Protein AF-A0A951JGV4-F1 (afdb_monomer)

Solvent-accessible surface area (backbone atoms only — not comparable to full-atom values): 2812 Å² total; per-residue (Å²): 134,88,64,83,69,85,73,62,49,66,63,58,50,16,60,76,69,74,47,55,55,65,57,55,50,50,33,32,77,69,67,77,35,85,73,74,82,75,77,73,80,129

Structure (mmCIF, N/CA/C/O backbone):
data_AF-A0A951JGV4-F1
#
_entry.id   AF-A0A951JGV4-F1
#
loop_
_atom_site.group_PDB
_atom_site.id
_atom_site.type_symbol
_atom_site.label_atom_id
_atom_site.label_alt_id
_atom_site.label_comp_id
_atom_site.label_asym_id
_atom_site.label_entity_id
_atom_site.label_seq_id
_atom_site.pdbx_PDB_ins_code
_atom_site.Cartn_x
_atom_site.Cartn_y
_atom_site.Cartn_z
_atom_site.occupancy
_atom_site.B_iso_or_equiv
_atom_site.auth_seq_id
_atom_site.auth_comp_id
_atom_site.auth_asym_id
_atom_site.auth_atom_id
_atom_site.pdbx_PDB_model_num
ATOM 1 N N . MET A 1 1 ? 4.470 -23.223 0.120 1.00 39.34 1 MET A N 1
ATOM 2 C CA . MET A 1 1 ? 3.764 -22.545 -0.988 1.00 39.34 1 MET A CA 1
ATOM 3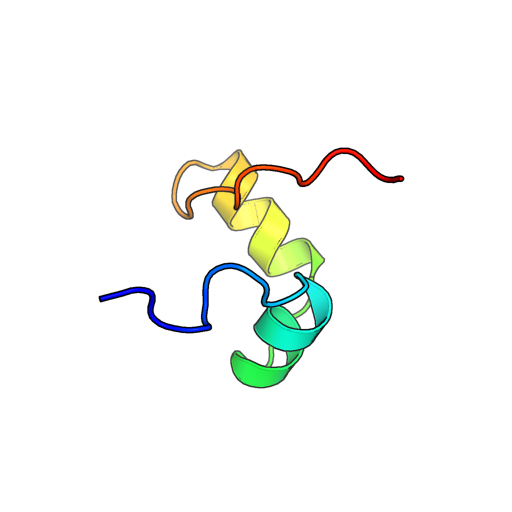 C C . MET A 1 1 ? 4.112 -21.064 -0.889 1.00 39.34 1 MET A C 1
ATOM 5 O O . MET A 1 1 ? 3.481 -20.368 -0.109 1.00 39.34 1 MET A O 1
ATOM 9 N N . ASN A 1 2 ? 5.188 -20.617 -1.551 1.00 42.38 2 ASN A N 1
ATOM 10 C CA . ASN A 1 2 ? 5.594 -19.203 -1.551 1.00 42.38 2 ASN A CA 1
ATOM 11 C C . ASN A 1 2 ? 4.801 -18.477 -2.634 1.00 42.38 2 ASN A C 1
ATOM 13 O O . ASN A 1 2 ? 5.132 -18.528 -3.818 1.00 42.38 2 ASN A O 1
ATOM 17 N N . SER A 1 3 ? 3.683 -17.902 -2.212 1.00 45.56 3 SER A N 1
ATOM 18 C CA . SER A 1 3 ? 2.866 -17.004 -3.013 1.00 45.56 3 SER A CA 1
ATOM 19 C C . SER A 1 3 ? 3.697 -15.760 -3.309 1.00 45.56 3 SER A C 1
ATOM 21 O O . SER A 1 3 ? 4.021 -15.048 -2.369 1.00 45.56 3 SER A O 1
ATOM 23 N N . GLY A 1 4 ? 3.995 -15.465 -4.580 1.00 51.00 4 GLY A N 1
ATOM 24 C CA . GLY A 1 4 ? 4.827 -14.330 -5.033 1.00 51.00 4 GLY A CA 1
ATOM 25 C C . GLY A 1 4 ? 4.329 -12.913 -4.684 1.00 51.00 4 GLY A C 1
ATOM 26 O O . GLY A 1 4 ? 4.668 -11.949 -5.362 1.00 51.00 4 GLY A O 1
ATOM 27 N N . ALA A 1 5 ? 3.510 -12.778 -3.643 1.00 53.66 5 ALA A N 1
ATOM 28 C CA . ALA A 1 5 ? 3.151 -11.541 -2.971 1.00 53.66 5 ALA A CA 1
ATOM 29 C C . ALA A 1 5 ? 4.236 -11.061 -1.986 1.00 53.66 5 ALA A C 1
ATOM 31 O O . ALA A 1 5 ? 4.201 -9.898 -1.586 1.00 53.66 5 ALA A O 1
ATOM 32 N N . ASP A 1 6 ? 5.194 -11.916 -1.605 1.00 56.00 6 ASP A N 1
ATOM 33 C CA . ASP A 1 6 ? 6.266 -11.577 -0.653 1.00 56.00 6 ASP A CA 1
ATOM 34 C C . ASP A 1 6 ? 7.229 -10.475 -1.139 1.00 56.00 6 ASP A C 1
ATOM 36 O O . ASP A 1 6 ? 7.876 -9.838 -0.312 1.00 56.00 6 ASP A O 1
ATOM 40 N N . ASN A 1 7 ? 7.238 -10.157 -2.439 1.00 64.44 7 ASN A N 1
ATOM 41 C CA . ASN A 1 7 ? 8.102 -9.128 -3.030 1.00 64.44 7 ASN A CA 1
ATOM 42 C C . ASN A 1 7 ? 7.346 -8.010 -3.775 1.00 64.44 7 ASN A C 1
ATOM 44 O O . ASN A 1 7 ? 7.922 -7.333 -4.632 1.00 64.44 7 ASN A O 1
ATOM 48 N N . LEU A 1 8 ? 6.061 -7.778 -3.484 1.00 75.00 8 LEU A N 1
ATOM 49 C CA . LEU A 1 8 ? 5.390 -6.596 -4.030 1.00 75.00 8 LEU A CA 1
ATOM 50 C C . LEU A 1 8 ? 5.956 -5.334 -3.375 1.00 75.00 8 LEU A C 1
ATOM 52 O O . LEU A 1 8 ? 5.836 -5.122 -2.168 1.00 75.00 8 LEU A O 1
ATOM 56 N N . THR A 1 9 ? 6.554 -4.463 -4.189 1.00 85.25 9 THR A N 1
ATOM 57 C CA . THR A 1 9 ? 6.954 -3.137 -3.718 1.00 85.25 9 THR A CA 1
ATOM 58 C C . THR A 1 9 ? 5.721 -2.374 -3.245 1.00 85.25 9 THR A C 1
ATOM 60 O O . THR A 1 9 ? 4.622 -2.523 -3.785 1.00 85.25 9 THR A O 1
ATOM 63 N N . ILE A 1 10 ? 5.902 -1.498 -2.256 1.00 86.12 10 ILE A N 1
ATOM 64 C CA . ILE A 1 10 ? 4.797 -0.694 -1.722 1.00 86.12 10 ILE A CA 1
ATOM 65 C C . ILE A 1 10 ? 4.095 0.131 -2.815 1.00 86.12 10 ILE A C 1
ATOM 67 O O . ILE A 1 10 ? 2.887 0.330 -2.746 1.00 86.12 10 ILE A O 1
ATOM 71 N N . GLY A 1 11 ? 4.825 0.555 -3.854 1.00 88.38 11 GLY A N 1
ATOM 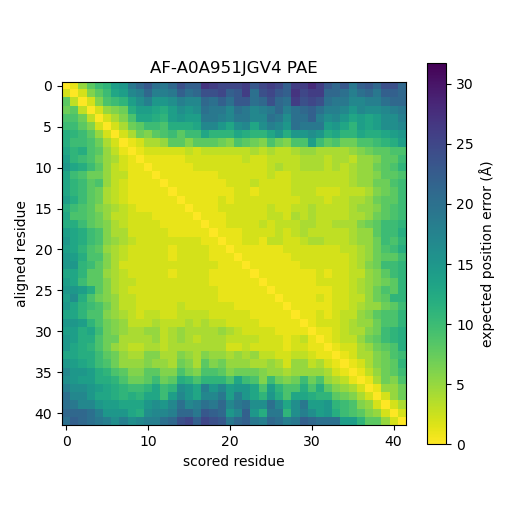72 C CA . GLY A 1 11 ? 4.263 1.260 -5.008 1.00 88.38 11 GLY A CA 1
ATOM 73 C C . GLY A 1 11 ? 3.410 0.366 -5.9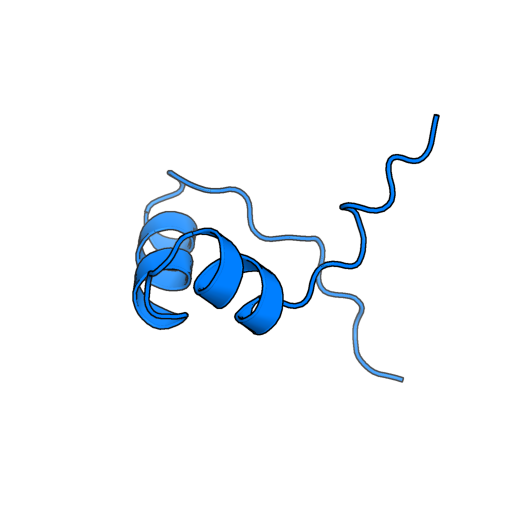12 1.00 88.38 11 GLY A C 1
ATOM 74 O O . GLY A 1 11 ? 2.338 0.786 -6.343 1.00 88.38 11 GLY A O 1
ATOM 75 N N . ALA A 1 12 ? 3.833 -0.879 -6.162 1.00 88.38 12 ALA A N 1
ATOM 76 C CA . ALA A 1 12 ? 3.027 -1.845 -6.910 1.00 88.38 12 ALA A CA 1
ATOM 77 C C . ALA A 1 12 ? 1.731 -2.189 -6.159 1.00 88.38 12 ALA A C 1
ATOM 79 O O . ALA A 1 12 ? 0.658 -2.226 -6.760 1.00 88.38 12 ALA A O 1
ATOM 80 N N . PHE A 1 13 ? 1.823 -2.355 -4.838 1.00 86.75 13 PHE A N 1
ATOM 81 C CA . PHE A 1 13 ? 0.662 -2.574 -3.980 1.00 86.75 13 PHE A CA 1
ATOM 82 C C . PHE A 1 13 ? -0.293 -1.367 -3.982 1.00 86.75 13 PHE A C 1
ATOM 84 O O . PHE A 1 13 ? -1.495 -1.539 -4.175 1.00 86.75 13 PHE A O 1
ATOM 91 N N . ALA A 1 14 ? 0.239 -0.145 -3.866 1.00 92.25 14 ALA A N 1
ATOM 92 C CA . ALA A 1 14 ? -0.533 1.097 -3.954 1.00 92.25 14 ALA A CA 1
ATOM 93 C C . ALA A 1 14 ? -1.304 1.207 -5.273 1.00 92.25 14 ALA A C 1
ATOM 95 O O . ALA A 1 14 ? -2.509 1.458 -5.280 1.00 92.25 14 ALA A O 1
ATOM 96 N N . LYS A 1 15 ? -0.620 0.928 -6.388 1.00 91.88 15 LYS A N 1
ATOM 97 C CA . LYS A 1 15 ? -1.213 0.949 -7.725 1.00 91.88 15 LYS A CA 1
ATOM 98 C C . LYS A 1 15 ? -2.326 -0.089 -7.880 1.00 91.88 15 LYS A C 1
ATOM 100 O O . LYS A 1 15 ? -3.374 0.240 -8.424 1.00 91.88 15 LYS A O 1
ATOM 105 N N . ALA A 1 16 ? -2.118 -1.313 -7.396 1.00 91.12 16 ALA A N 1
ATOM 106 C CA . ALA A 1 16 ? -3.121 -2.377 -7.463 1.00 91.12 16 ALA A CA 1
ATOM 107 C C . ALA A 1 16 ? -4.370 -2.062 -6.623 1.00 91.12 16 ALA A C 1
ATOM 109 O O . ALA A 1 16 ? -5.482 -2.375 -7.036 1.00 91.12 16 ALA A O 1
ATOM 110 N N . ALA A 1 17 ? -4.189 -1.409 -5.473 1.00 90.62 17 ALA A N 1
ATOM 111 C CA . ALA A 1 17 ? -5.278 -0.977 -4.602 1.00 90.62 17 ALA A CA 1
ATOM 112 C C . ALA A 1 17 ? -5.886 0.386 -4.996 1.00 90.62 17 ALA A C 1
ATOM 114 O O . ALA A 1 17 ? -6.806 0.842 -4.325 1.00 90.62 17 ALA A O 1
ATOM 115 N N . ALA A 1 18 ? -5.390 1.034 -6.059 1.00 93.50 18 ALA A N 1
ATOM 116 C CA . ALA A 1 18 ? -5.794 2.375 -6.497 1.00 93.50 18 ALA A CA 1
ATOM 117 C C . AL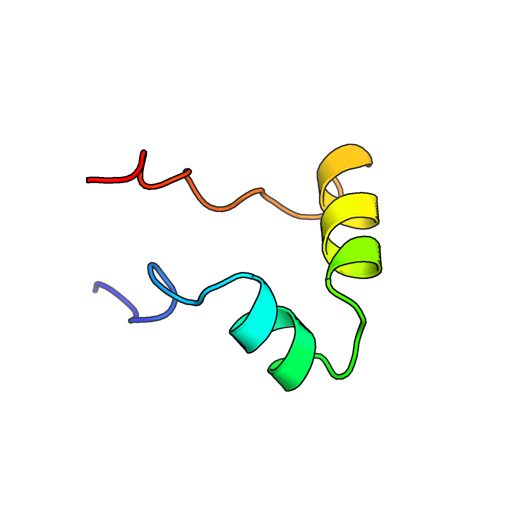A A 1 18 ? -5.728 3.442 -5.381 1.00 93.50 18 ALA A C 1
ATOM 119 O O . ALA A 1 18 ? -6.552 4.354 -5.314 1.00 93.50 18 ALA A O 1
ATOM 120 N N . VAL A 1 19 ? -4.727 3.334 -4.504 1.00 94.44 19 VAL A N 1
ATOM 121 C CA . VAL A 1 19 ? -4.483 4.268 -3.393 1.00 94.44 19 VAL A CA 1
ATOM 122 C C . VAL A 1 19 ? -3.073 4.844 -3.457 1.00 94.44 19 VAL A C 1
ATOM 124 O O . VAL A 1 19 ? -2.205 4.348 -4.172 1.00 94.44 19 VAL A O 1
ATOM 127 N N . ASN A 1 20 ? -2.817 5.887 -2.668 1.00 93.44 20 ASN A N 1
ATOM 128 C CA . ASN A 1 20 ? -1.474 6.429 -2.503 1.00 93.44 20 ASN A CA 1
ATOM 129 C C . ASN A 1 20 ? -0.645 5.559 -1.531 1.00 93.44 20 ASN A C 1
ATOM 131 O O . ASN A 1 20 ? -1.168 4.956 -0.589 1.00 93.44 20 ASN A O 1
ATOM 135 N N . VAL A 1 21 ? 0.676 5.544 -1.714 1.00 92.44 21 VAL A N 1
ATOM 136 C CA . VAL A 1 21 ? 1.647 4.907 -0.806 1.00 92.44 21 VAL A CA 1
ATOM 137 C C . VAL A 1 21 ? 1.493 5.432 0.626 1.00 92.44 21 VAL A C 1
ATOM 139 O O . VAL A 1 21 ? 1.631 4.680 1.592 1.00 92.44 21 VAL A O 1
ATOM 142 N N . GLU A 1 22 ? 1.165 6.713 0.784 1.00 94.25 22 GLU A N 1
ATOM 143 C CA . GLU A 1 22 ? 0.936 7.325 2.096 1.00 94.25 22 GLU A CA 1
ATOM 144 C C . GLU A 1 22 ? -0.291 6.757 2.813 1.00 94.25 22 GLU A C 1
ATOM 146 O O . GLU A 1 22 ? -0.255 6.584 4.030 1.00 94.25 22 GLU A O 1
ATOM 151 N N . THR A 1 23 ? -1.341 6.390 2.075 1.00 94.25 23 THR A N 1
ATOM 152 C CA . THR A 1 23 ? -2.535 5.729 2.621 1.00 94.25 23 THR A CA 1
ATOM 153 C C . THR A 1 23 ? -2.174 4.367 3.208 1.00 94.25 23 THR A C 1
ATOM 155 O O . THR A 1 23 ? -2.567 4.033 4.325 1.00 94.25 23 THR A O 1
ATOM 158 N N . ILE A 1 2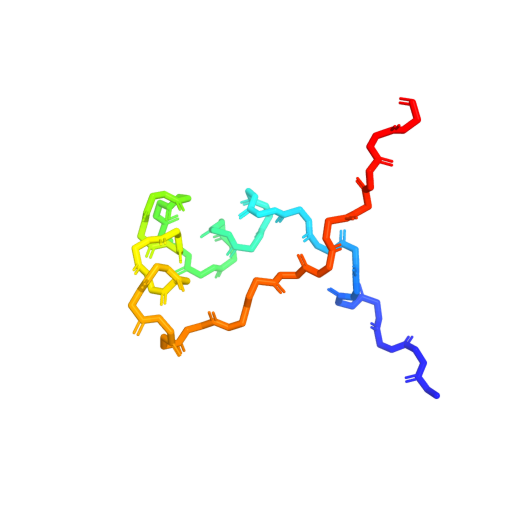4 ? -1.345 3.600 2.500 1.00 91.81 24 ILE A N 1
ATOM 159 C CA . ILE A 1 24 ? -0.842 2.308 2.982 1.00 91.81 24 ILE A CA 1
ATOM 160 C C . ILE A 1 24 ? 0.008 2.499 4.244 1.00 91.81 24 ILE A C 1
ATOM 162 O O . ILE A 1 24 ? -0.212 1.816 5.245 1.00 91.81 24 ILE A O 1
ATOM 166 N N . ARG A 1 25 ? 0.921 3.481 4.247 1.00 89.75 25 ARG A N 1
ATOM 167 C CA . ARG A 1 25 ? 1.735 3.821 5.430 1.00 89.75 25 ARG A CA 1
ATOM 168 C C . ARG A 1 25 ? 0.899 4.297 6.610 1.00 89.75 25 ARG A C 1
ATOM 170 O O . ARG A 1 25 ? 1.234 4.006 7.756 1.00 89.75 25 ARG A O 1
ATOM 177 N N . PHE A 1 26 ? -0.181 5.026 6.352 1.00 93.50 26 PHE A N 1
ATOM 178 C CA . PHE A 1 26 ? -1.118 5.445 7.385 1.00 93.50 26 PHE A CA 1
ATOM 179 C C . PHE A 1 26 ? -1.732 4.229 8.087 1.00 93.50 26 PHE A C 1
ATOM 181 O O . PHE A 1 26 ? -1.709 4.170 9.317 1.00 93.50 26 PHE A O 1
ATOM 188 N N . TYR A 1 27 ? -2.182 3.225 7.330 1.00 92.31 27 TYR A N 1
ATOM 189 C CA . TYR A 1 27 ? -2.715 1.989 7.907 1.00 92.31 27 TYR A CA 1
ATOM 190 C C . TYR A 1 27 ? -1.653 1.150 8.619 1.00 92.31 27 TYR A C 1
ATOM 192 O O . TYR A 1 27 ? -1.940 0.597 9.680 1.00 92.31 27 TYR A O 1
ATOM 200 N N . GLN A 1 28 ? -0.422 1.113 8.105 1.00 90.56 28 GLN A N 1
ATOM 201 C CA . GLN A 1 28 ? 0.698 0.452 8.784 1.00 90.56 28 GLN A CA 1
ATOM 202 C C . GLN A 1 28 ? 1.023 1.111 10.129 1.00 90.56 28 GLN A C 1
ATOM 204 O O . GLN A 1 28 ? 1.124 0.419 11.139 1.00 90.56 28 GLN A O 1
ATOM 209 N N . ARG A 1 29 ? 1.086 2.450 10.188 1.00 90.25 29 ARG A N 1
ATOM 210 C CA . ARG A 1 29 ? 1.288 3.190 11.451 1.00 90.25 29 ARG A CA 1
ATOM 211 C C . ARG A 1 29 ? 0.143 3.004 12.441 1.00 90.25 29 ARG A C 1
ATOM 213 O O . ARG A 1 29 ? 0.375 2.994 13.643 1.00 90.25 29 ARG A O 1
ATOM 220 N N . LYS A 1 30 ? -1.086 2.857 11.942 1.00 93.12 30 LYS A N 1
ATOM 221 C CA . LYS A 1 30 ? -2.268 2.550 12.759 1.00 93.12 30 LYS A CA 1
ATOM 222 C C . LYS A 1 30 ? -2.330 1.085 13.214 1.00 93.12 30 LYS A C 1
ATOM 224 O O . LYS A 1 30 ? -3.240 0.748 13.960 1.00 93.12 30 LYS A O 1
ATOM 229 N N . GLY A 1 31 ? -1.422 0.217 12.755 1.00 90.19 31 GLY A N 1
ATOM 230 C CA . GLY A 1 31 ? -1.455 -1.225 13.030 1.00 90.19 31 GLY A CA 1
ATOM 231 C C . GLY A 1 31 ? -2.581 -1.976 12.308 1.00 90.19 31 GLY A C 1
ATOM 232 O O . GLY A 1 31 ? -2.808 -3.149 12.579 1.00 90.19 31 GLY A O 1
ATOM 233 N N . LEU A 1 32 ? -3.280 -1.312 11.383 1.00 90.19 32 LEU A N 1
ATOM 234 C CA . LEU A 1 32 ? -4.389 -1.880 10.608 1.00 90.19 32 LEU A CA 1
ATOM 235 C C . LEU A 1 32 ? -3.901 -2.692 9.404 1.00 90.19 32 LEU A C 1
ATOM 237 O O . LEU A 1 32 ? -4.641 -3.507 8.863 1.00 90.19 32 LEU A O 1
ATOM 241 N N . LEU A 1 33 ? -2.656 -2.471 8.983 1.00 88.25 33 LEU A N 1
ATOM 242 C CA . LEU A 1 33 ? -2.012 -3.208 7.906 1.00 88.25 33 LEU A CA 1
ATOM 243 C C . LEU A 1 33 ? -0.619 -3.652 8.355 1.00 88.25 33 LEU A C 1
ATOM 245 O O . LEU A 1 33 ? 0.130 -2.866 8.930 1.00 88.25 33 LEU A O 1
ATOM 249 N N . ARG A 1 34 ? -0.247 -4.906 8.084 1.00 82.94 34 ARG A N 1
ATOM 250 C CA . ARG A 1 34 ? 1.101 -5.401 8.400 1.00 82.94 34 ARG A CA 1
ATOM 251 C C . ARG A 1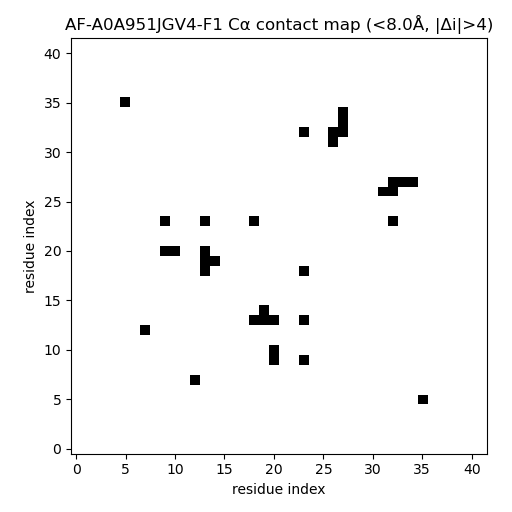 34 ? 2.123 -4.745 7.471 1.00 82.94 34 ARG A C 1
ATOM 253 O O . ARG A 1 34 ? 1.916 -4.673 6.259 1.00 82.94 34 ARG A O 1
ATOM 260 N N . GLU A 1 35 ? 3.221 -4.255 8.041 1.00 79.38 35 GLU A N 1
ATOM 261 C CA . GLU A 1 35 ? 4.364 -3.814 7.243 1.00 79.38 35 GLU A CA 1
ATOM 262 C C . GLU A 1 35 ? 5.058 -5.057 6.660 1.00 79.38 35 GLU A C 1
ATOM 264 O O . GLU A 1 35 ? 5.324 -5.998 7.416 1.00 79.38 35 GLU A O 1
ATOM 269 N N . PRO A 1 36 ? 5.311 -5.118 5.336 1.00 73.69 36 PRO A N 1
ATOM 270 C CA . PRO A 1 36 ? 6.122 -6.190 4.781 1.00 73.69 36 PRO A CA 1
ATOM 271 C C . PRO A 1 36 ? 7.510 -6.119 5.413 1.00 73.69 36 PRO A C 1
ATOM 273 O O . PRO A 1 36 ? 8.061 -5.030 5.592 1.00 73.69 36 PRO A O 1
ATOM 276 N N . THR A 1 37 ? 8.069 -7.275 5.768 1.00 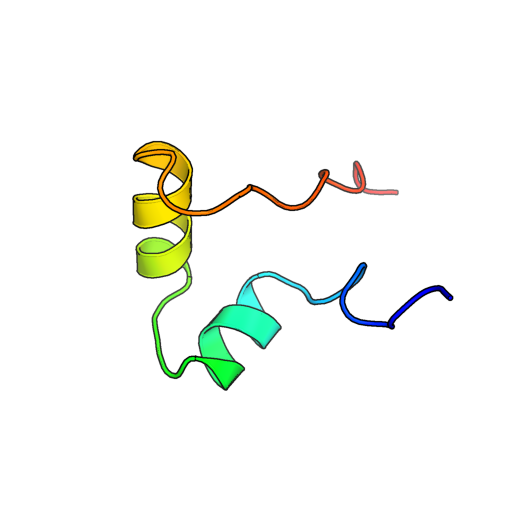67.81 37 THR A N 1
ATOM 277 C CA . THR A 1 37 ? 9.414 -7.371 6.333 1.00 67.81 37 THR A CA 1
ATOM 278 C C . THR A 1 37 ? 10.366 -6.639 5.397 1.00 67.81 37 THR A C 1
ATOM 280 O O . THR A 1 37 ? 10.535 -7.053 4.252 1.00 67.81 37 THR A O 1
ATOM 283 N N . ARG A 1 38 ? 10.937 -5.512 5.842 1.00 64.94 38 ARG A N 1
ATOM 284 C CA . ARG A 1 38 ? 11.852 -4.735 5.004 1.00 64.94 38 ARG A CA 1
ATOM 285 C C . ARG A 1 38 ? 12.995 -5.654 4.584 1.00 64.94 38 ARG A C 1
ATOM 287 O O . ARG A 1 38 ? 13.813 -6.039 5.421 1.00 64.94 38 ARG A O 1
ATOM 294 N N . SER A 1 39 ? 13.071 -5.987 3.298 1.00 60.50 39 SER A N 1
ATOM 295 C CA . SER A 1 39 ? 14.317 -6.441 2.697 1.00 60.50 39 SER A CA 1
ATOM 296 C C . SER A 1 39 ? 15.271 -5.257 2.824 1.00 60.50 39 SER A C 1
ATOM 298 O O . SER A 1 39 ? 15.135 -4.270 2.100 1.00 60.50 39 SER A O 1
ATOM 300 N N . HIS A 1 40 ? 16.136 -5.289 3.839 1.00 53.12 40 HIS A N 1
ATOM 301 C CA . HIS A 1 40 ? 17.161 -4.271 4.027 1.00 53.12 40 HIS A CA 1
ATOM 302 C C . HIS A 1 40 ? 17.955 -4.236 2.720 1.00 53.12 40 HIS A C 1
ATOM 304 O O . HIS A 1 40 ? 18.339 -5.293 2.217 1.00 53.12 40 HIS A O 1
ATOM 310 N N . GLY A 1 41 ? 18.047 -3.052 2.111 1.00 60.59 41 GLY A N 1
ATOM 311 C CA . GLY A 1 41 ? 18.604 -2.891 0.771 1.00 60.59 41 GLY A CA 1
ATOM 312 C C . GLY A 1 41 ? 19.969 -3.566 0.656 1.00 60.59 41 GLY A C 1
ATOM 313 O O . GLY A 1 41 ? 20.781 -3.468 1.576 1.00 60.59 41 GLY A O 1
ATOM 314 N N . ARG A 1 42 ? 20.186 -4.277 -0.454 1.00 48.44 42 A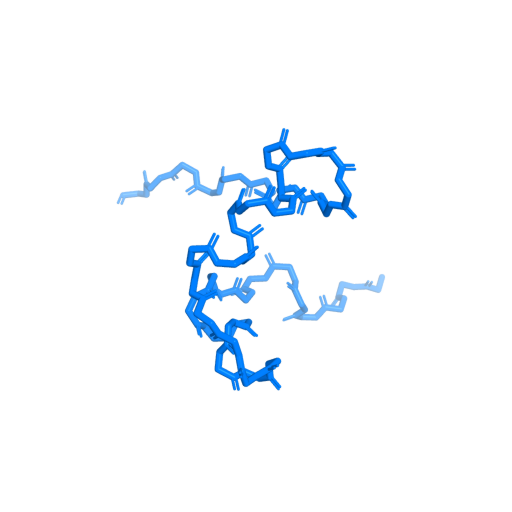RG A N 1
ATOM 315 C CA . ARG A 1 42 ? 21.540 -4.549 -0.938 1.00 48.44 42 ARG A CA 1
ATOM 316 C C . ARG A 1 42 ? 22.128 -3.287 -1.548 1.00 48.44 42 ARG A C 1
ATOM 318 O O . ARG A 1 42 ? 21.333 -2.505 -2.116 1.00 48.44 42 ARG A O 1
#

Sequence (42 aa):
MNSGADNLTIGAFAKAAAVNVETIRFYQRKGLLREPTRSHGR

pLDDT: mean 78.38, std 17.3, range [39.34, 94.44]

Nearest PDB structures (foldseek):
  4j2n-assembly1_B  TM=7.757E-01  e=4.084E-01  Pukovnikvirus pukovnik
  3q1m-assembly1_A  TM=8.408E-01  e=7.748E-01  Bacillus subtilis
  3d71-assembly1_A-2  TM=8.406E-01  e=8.319E-0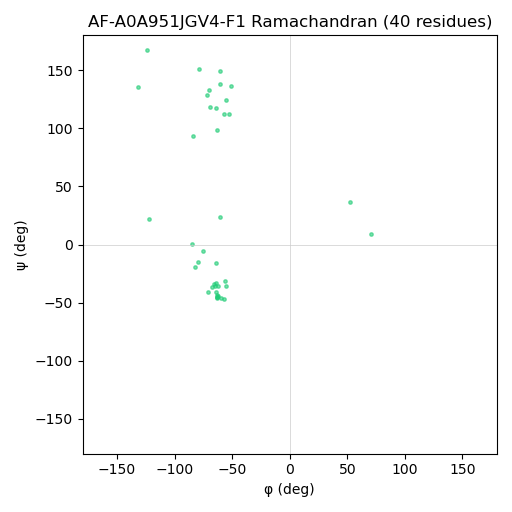1  Bacillus subtilis
  5xbw-assembly1_D  TM=8.172E-01  e=1.275E+00  Pseudomonas aeruginosa PAO1

Secondary structure (DSSP, 8-state):
---TTTT--HHHHHHHTTS-HHHHHHHHHTTSSPPP------

Mean predicted aligned error: 7.47 Å

Foldseek 3Di:
DPDVPLPQDLVNVCVVVVHDSVVQVVCCVVVNDPDRDDPPDD

Radius of gyration: 10.97 Å; Cα contacts (8 Å, |Δi|>4): 17; chains: 1; bounding box: 27×30×21 Å